Protein AF-A0A7Y4R6X4-F1 (afdb_monomer)

pLDDT: mean 71.08, std 17.32, range [35.81, 97.62]

Structure (mmCIF, N/CA/C/O backbone):
data_AF-A0A7Y4R6X4-F1
#
_entry.id   AF-A0A7Y4R6X4-F1
#
loop_
_atom_site.group_PDB
_atom_site.id
_atom_site.type_symbol
_atom_site.label_atom_id
_atom_site.label_alt_id
_atom_site.label_comp_id
_atom_site.label_asym_id
_atom_site.label_entity_id
_atom_site.label_seq_id
_atom_site.pdbx_PDB_ins_code
_atom_site.Cartn_x
_atom_site.Cartn_y
_atom_site.Cartn_z
_atom_site.occupancy
_atom_site.B_iso_or_equiv
_atom_site.auth_seq_id
_atom_site.auth_comp_id
_atom_site.auth_asym_id
_atom_site.auth_atom_id
_atom_site.pdbx_PDB_model_num
ATOM 1 N N . MET A 1 1 ? -31.003 -60.831 -15.771 1.00 42.28 1 MET A N 1
ATOM 2 C CA . MET A 1 1 ? -29.853 -61.667 -16.179 1.00 42.28 1 MET A CA 1
ATOM 3 C C . MET A 1 1 ? -29.050 -60.859 -17.196 1.00 42.28 1 MET A C 1
ATOM 5 O O . MET A 1 1 ? -29.672 -60.428 -18.153 1.00 42.28 1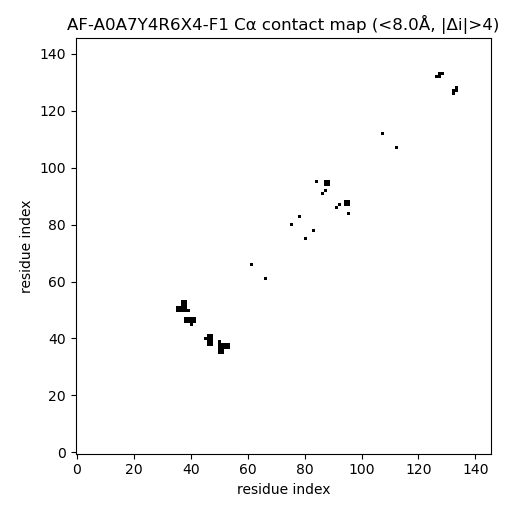 MET A O 1
ATOM 9 N N . GLN A 1 2 ? -27.742 -60.661 -16.948 1.00 46.56 2 GLN A N 1
ATOM 10 C CA . G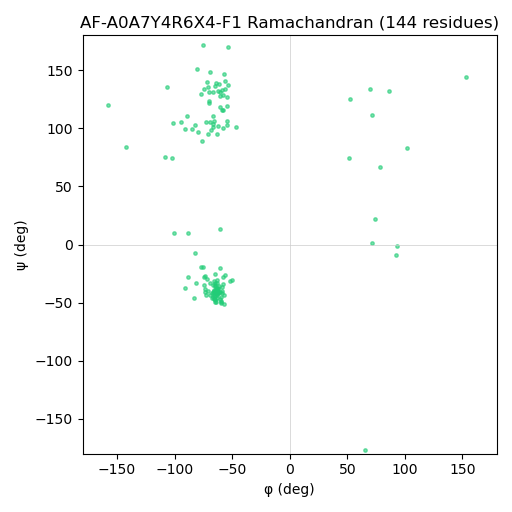LN A 1 2 ? -26.714 -59.976 -17.780 1.00 46.56 2 GLN A CA 1
ATOM 11 C C . GLN A 1 2 ? -26.864 -58.436 -17.853 1.00 46.56 2 GLN A C 1
ATOM 13 O O . GLN A 1 2 ? -27.896 -57.965 -18.304 1.00 46.56 2 GLN A O 1
ATOM 18 N N . THR A 1 3 ? -26.026 -57.527 -17.319 1.00 46.06 3 THR A N 1
ATOM 19 C CA . THR A 1 3 ? -24.570 -57.335 -17.054 1.00 46.06 3 THR A CA 1
ATOM 20 C C . THR A 1 3 ? -23.664 -57.115 -18.267 1.00 46.06 3 THR A C 1
ATOM 22 O O . THR A 1 3 ? -23.659 -57.932 -19.177 1.00 46.06 3 THR A O 1
ATOM 25 N N . ALA A 1 4 ? -22.801 -56.092 -18.116 1.00 45.44 4 ALA A N 1
ATOM 26 C CA . ALA A 1 4 ? -21.674 -55.637 -18.947 1.00 45.44 4 ALA A CA 1
ATOM 27 C C . ALA A 1 4 ? -22.049 -54.676 -20.095 1.00 45.44 4 ALA A C 1
ATOM 29 O O . ALA A 1 4 ? -22.989 -54.918 -20.830 1.00 45.44 4 ALA A O 1
ATOM 30 N N . GLY A 1 5 ? -21.375 -53.547 -20.318 1.00 39.91 5 GLY A N 1
ATOM 31 C CA . GLY A 1 5 ? -20.142 -53.014 -19.743 1.00 39.91 5 GLY A CA 1
ATOM 32 C C . GLY A 1 5 ? -19.477 -52.087 -20.771 1.00 39.91 5 GLY A C 1
ATOM 33 O O . GLY A 1 5 ? -19.518 -52.376 -21.961 1.00 39.91 5 GLY A O 1
ATOM 34 N N . GLY A 1 6 ? -18.853 -50.997 -20.312 1.00 39.06 6 GLY A N 1
ATOM 35 C CA . GLY A 1 6 ? -17.820 -50.282 -21.076 1.00 39.06 6 GLY A CA 1
ATOM 36 C C . GLY A 1 6 ? -18.244 -48.986 -21.773 1.00 39.06 6 GLY A C 1
ATOM 37 O O . GLY A 1 6 ? -18.471 -48.962 -22.977 1.00 39.06 6 GLY A O 1
ATOM 38 N N . LEU A 1 7 ? -18.244 -47.880 -21.023 1.00 53.12 7 LEU A N 1
ATOM 39 C CA . LEU A 1 7 ? -18.111 -46.524 -21.569 1.00 53.12 7 LEU A CA 1
ATOM 40 C C . LEU A 1 7 ? -16.668 -46.332 -22.079 1.00 53.12 7 LEU A C 1
ATOM 42 O O . LEU A 1 7 ? -15.746 -46.446 -21.265 1.00 53.12 7 LEU A O 1
ATOM 46 N N . PRO A 1 8 ? -16.419 -46.014 -23.362 1.00 53.69 8 PRO A N 1
ATOM 47 C CA . PRO A 1 8 ? -15.090 -45.601 -23.786 1.00 53.69 8 PRO A CA 1
ATOM 48 C C . PRO A 1 8 ? -14.770 -44.213 -23.219 1.00 53.69 8 PRO A C 1
ATOM 50 O O . PRO A 1 8 ? -15.511 -43.242 -23.389 1.00 53.69 8 PRO A O 1
ATOM 53 N N . GLY A 1 9 ? -13.661 -44.170 -22.482 1.00 45.94 9 GLY A N 1
ATOM 54 C CA . GLY A 1 9 ? -13.170 -43.027 -21.735 1.00 45.94 9 GLY A CA 1
ATOM 55 C C . GLY A 1 9 ? -12.960 -41.774 -22.579 1.00 45.94 9 GLY A C 1
ATOM 56 O O . GLY A 1 9 ? -12.436 -41.802 -23.691 1.00 45.94 9 GLY A O 1
ATOM 57 N N . ARG A 1 10 ? -13.321 -40.643 -21.971 1.00 46.28 10 ARG A N 1
ATOM 58 C CA . ARG A 1 10 ? -12.893 -39.305 -22.367 1.00 46.28 10 ARG A CA 1
ATOM 59 C C . ARG A 1 10 ? -11.375 -39.214 -22.208 1.00 46.28 10 ARG A C 1
ATOM 61 O O . ARG A 1 10 ? -10.876 -38.951 -21.116 1.00 46.28 10 ARG A O 1
ATOM 68 N N . SER A 1 11 ? -10.641 -39.446 -23.289 1.00 48.00 11 SER A N 1
ATOM 69 C CA . SER A 1 11 ? -9.217 -39.138 -23.353 1.00 48.00 11 SER A CA 1
ATOM 70 C C . SER A 1 11 ? -9.037 -37.621 -23.352 1.00 48.00 11 SER A C 1
ATOM 72 O O . SER A 1 11 ? -9.300 -36.938 -24.341 1.00 48.00 11 SER A O 1
ATOM 74 N N . SER A 1 12 ? -8.594 -37.124 -22.201 1.00 51.28 12 SER A N 1
ATOM 75 C CA . SER A 1 12 ? -7.864 -35.874 -22.023 1.00 51.28 12 SER A CA 1
ATOM 76 C C . SER A 1 12 ? -6.742 -35.780 -23.063 1.00 51.28 12 SER A C 1
ATOM 78 O O . SER A 1 12 ? -5.708 -36.433 -22.944 1.00 51.28 12 SER A O 1
ATOM 80 N N . GLY A 1 13 ? -6.982 -35.007 -24.118 1.00 39.47 13 GLY A N 1
ATOM 81 C CA . GLY A 1 13 ? -5.999 -34.654 -25.133 1.00 39.47 13 GLY A CA 1
ATOM 82 C C . GLY A 1 13 ? -5.616 -33.192 -24.975 1.00 39.47 13 GLY A C 1
ATOM 83 O O . GLY A 1 13 ? -6.074 -32.350 -25.742 1.00 39.47 13 GLY A O 1
ATOM 84 N N . LEU A 1 14 ? -4.804 -32.888 -23.958 1.00 43.12 14 LEU A N 1
ATOM 85 C CA . LEU A 1 14 ? -4.014 -31.659 -23.908 1.00 43.12 14 LEU A CA 1
ATOM 86 C C . LEU A 1 14 ? -3.190 -31.594 -25.199 1.00 43.12 14 LEU A C 1
ATOM 88 O O . LEU A 1 14 ? -2.249 -32.366 -25.385 1.00 43.12 14 LEU A O 1
ATOM 92 N N . GLN A 1 15 ? -3.583 -30.715 -26.119 1.00 50.59 15 GLN A N 1
ATOM 93 C CA . GLN A 1 15 ? -2.802 -30.437 -27.314 1.00 50.59 15 GLN A CA 1
ATOM 94 C C . GLN A 1 15 ? -1.520 -29.723 -26.886 1.00 50.59 15 GLN A C 1
ATOM 96 O O . GLN A 1 15 ? -1.499 -28.523 -26.623 1.00 50.59 15 GLN A O 1
ATOM 101 N N . PHE A 1 16 ? -0.446 -30.502 -26.776 1.00 35.81 16 PHE A N 1
ATOM 102 C CA . PHE A 1 16 ? 0.910 -29.995 -26.676 1.00 35.81 16 PHE A CA 1
ATOM 103 C C . PHE A 1 16 ? 1.205 -29.164 -27.926 1.00 35.81 16 PHE A C 1
ATOM 105 O O . PHE A 1 16 ? 1.235 -29.685 -29.043 1.00 35.81 16 PHE A O 1
ATOM 112 N N . ILE A 1 17 ? 1.425 -27.865 -27.732 1.00 45.34 17 ILE A N 1
ATOM 113 C CA . ILE A 1 17 ? 1.966 -26.974 -28.755 1.00 45.34 17 ILE A CA 1
ATOM 114 C C . ILE A 1 17 ? 3.367 -27.491 -29.099 1.00 45.34 17 ILE A C 1
ATOM 116 O O . ILE A 1 17 ? 4.328 -27.310 -28.353 1.00 45.34 17 ILE A O 1
ATOM 120 N N . ARG A 1 18 ? 3.469 -28.184 -30.233 1.00 40.53 18 ARG A N 1
ATOM 121 C CA . ARG A 1 18 ? 4.726 -28.625 -30.833 1.00 40.53 18 ARG A CA 1
ATOM 122 C C . ARG A 1 18 ? 5.379 -27.412 -31.494 1.00 40.53 18 ARG A C 1
ATOM 124 O O . ARG A 1 18 ? 5.126 -27.132 -32.660 1.00 40.53 18 ARG A O 1
ATOM 131 N N . VAL A 1 19 ? 6.197 -26.677 -30.746 1.00 45.69 19 VAL A N 1
ATOM 132 C CA . VAL A 1 19 ? 7.097 -25.675 -31.330 1.00 45.69 19 VAL A CA 1
ATOM 133 C C . VAL A 1 19 ? 8.220 -26.431 -32.037 1.00 45.69 19 VAL A C 1
ATOM 135 O O . VAL A 1 19 ? 9.083 -27.033 -31.399 1.00 45.69 19 VAL A O 1
ATOM 138 N N . ALA A 1 20 ? 8.163 -26.459 -33.366 1.00 42.09 20 ALA A N 1
ATOM 139 C CA . ALA A 1 20 ? 9.260 -26.916 -34.201 1.00 42.09 20 ALA A CA 1
ATOM 140 C C . ALA A 1 20 ? 10.426 -25.929 -34.052 1.00 42.09 20 ALA A C 1
ATOM 142 O O . ALA A 1 20 ? 10.338 -24.784 -34.484 1.00 42.09 20 ALA A O 1
ATOM 143 N N . HIS A 1 21 ? 11.514 -26.363 -33.418 1.00 41.38 21 HIS A N 1
ATOM 144 C CA . HIS A 1 21 ? 12.791 -25.672 -33.526 1.00 41.38 21 HIS A CA 1
ATOM 145 C C . HIS A 1 21 ? 13.436 -26.089 -34.852 1.00 41.38 21 HIS A C 1
ATOM 147 O O . HIS A 1 21 ? 14.061 -27.148 -34.943 1.00 41.38 21 HIS A O 1
ATOM 153 N N . GLU A 1 22 ? 13.266 -25.264 -35.886 1.00 44.59 22 GLU A N 1
ATOM 154 C CA . GLU A 1 22 ? 14.159 -25.275 -37.043 1.00 44.59 22 GLU A CA 1
ATOM 155 C C . GLU A 1 22 ? 15.587 -25.017 -36.547 1.00 44.59 22 GLU A C 1
ATOM 157 O O . GLU A 1 22 ? 15.898 -23.973 -35.966 1.00 44.59 22 GLU A O 1
ATOM 162 N N . ARG A 1 23 ? 16.456 -26.016 -36.728 1.00 45.72 23 ARG A N 1
ATOM 163 C CA . ARG A 1 23 ? 17.899 -25.886 -36.526 1.00 45.72 23 ARG A CA 1
ATOM 164 C C . ARG A 1 23 ? 18.441 -25.021 -37.654 1.00 45.72 23 ARG A C 1
ATOM 166 O O . ARG A 1 23 ? 18.696 -25.513 -38.748 1.00 45.72 23 ARG A O 1
ATOM 173 N N . ASN A 1 24 ? 18.567 -23.729 -37.380 1.00 51.97 24 ASN A N 1
ATOM 174 C CA . ASN A 1 24 ? 19.226 -22.805 -38.284 1.00 51.97 24 ASN A CA 1
ATOM 175 C C . ASN A 1 24 ? 20.738 -23.082 -38.281 1.00 51.97 24 ASN A C 1
ATOM 177 O O . ASN A 1 24 ? 21.322 -23.343 -37.228 1.00 51.97 24 ASN A O 1
ATOM 181 N N . GLY A 1 25 ? 21.311 -23.092 -39.481 1.00 41.22 25 GLY A N 1
ATOM 182 C CA . GLY A 1 25 ? 22.606 -23.676 -39.803 1.00 41.22 25 GLY A CA 1
ATOM 183 C C . GLY A 1 25 ? 23.792 -23.151 -38.999 1.00 41.22 25 GLY A C 1
ATOM 184 O O . GLY A 1 25 ? 23.890 -21.979 -38.637 1.00 41.22 25 GLY A O 1
ATOM 185 N N . GLU A 1 26 ? 24.713 -24.077 -38.778 1.00 45.38 26 GLU A N 1
ATOM 186 C CA . GLU A 1 26 ? 26.079 -23.881 -38.320 1.00 45.38 26 GLU A CA 1
ATOM 187 C C . GLU A 1 26 ? 26.799 -22.886 -39.246 1.00 45.38 26 GLU A C 1
ATOM 189 O O . GLU A 1 26 ? 27.174 -23.208 -40.370 1.00 45.38 26 GLU A O 1
ATOM 194 N N . LYS A 1 27 ? 26.940 -21.637 -38.789 1.00 50.25 27 LYS A N 1
ATOM 195 C CA . LYS A 1 27 ? 27.909 -20.689 -39.341 1.00 50.25 27 LYS A CA 1
ATOM 196 C C . LYS A 1 27 ? 29.199 -20.843 -38.548 1.00 50.25 27 LYS A C 1
ATOM 198 O O . LYS A 1 27 ? 29.322 -20.284 -37.459 1.00 50.25 27 LYS A O 1
ATOM 203 N N . THR A 1 28 ? 30.151 -21.583 -39.100 1.00 43.28 28 THR A N 1
ATOM 204 C CA . THR A 1 28 ? 31.561 -21.431 -38.742 1.00 43.28 28 THR A CA 1
ATOM 205 C C . THR A 1 28 ? 31.982 -20.039 -39.205 1.00 43.28 28 THR A C 1
ATOM 207 O O . THR A 1 28 ? 32.040 -19.756 -40.399 1.00 43.28 28 THR A O 1
ATOM 210 N N . VAL A 1 29 ? 32.143 -19.122 -38.254 1.00 57.56 29 VAL A N 1
ATOM 211 C CA . VAL A 1 29 ? 32.737 -17.812 -38.522 1.00 57.56 29 VAL A CA 1
ATOM 212 C C . VAL A 1 29 ? 34.240 -18.011 -38.417 1.00 57.56 29 VAL A C 1
ATOM 214 O O . VAL A 1 29 ? 34.777 -18.089 -37.312 1.00 57.56 29 VAL A O 1
ATOM 217 N N . ASP A 1 30 ? 34.889 -18.155 -39.569 1.00 46.97 30 ASP A N 1
ATOM 218 C CA . ASP A 1 30 ? 36.338 -18.051 -39.685 1.00 46.97 30 ASP A CA 1
ATOM 219 C C . ASP A 1 30 ? 36.738 -16.639 -39.241 1.00 46.97 30 ASP A C 1
ATOM 221 O O . ASP A 1 30 ? 36.240 -15.631 -39.748 1.00 46.97 30 ASP A O 1
ATOM 225 N N . ASN A 1 31 ? 37.531 -16.589 -38.176 1.00 51.94 31 ASN A N 1
ATOM 226 C CA . ASN A 1 31 ? 37.787 -15.393 -37.387 1.00 51.94 31 ASN A CA 1
ATOM 227 C C . ASN A 1 31 ? 39.160 -14.834 -37.775 1.00 51.94 31 ASN A C 1
ATOM 229 O O . ASN A 1 31 ? 40.136 -14.987 -37.040 1.00 51.94 31 ASN A O 1
ATOM 233 N N . ASP A 1 32 ? 39.228 -14.222 -38.955 1.00 45.06 32 ASP A N 1
ATOM 234 C CA . ASP A 1 32 ? 40.388 -13.452 -39.391 1.00 45.06 32 ASP A CA 1
ATOM 235 C C . ASP A 1 32 ? 40.231 -11.994 -38.939 1.00 45.06 32 ASP A C 1
ATOM 237 O O . ASP A 1 32 ? 39.367 -11.278 -39.435 1.00 45.06 32 ASP A O 1
ATOM 241 N N . GLY A 1 33 ? 41.070 -11.599 -37.976 1.00 49.38 33 GLY A N 1
ATOM 242 C CA . GLY A 1 33 ? 41.683 -10.270 -37.835 1.00 49.38 33 GLY A CA 1
ATOM 243 C C . GLY A 1 33 ? 40.802 -9.011 -37.845 1.00 49.38 33 GLY A C 1
ATOM 244 O O . GLY A 1 33 ? 40.165 -8.666 -38.830 1.00 49.3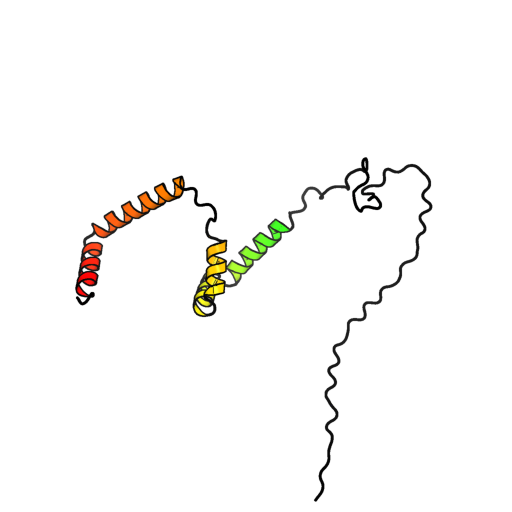8 33 GLY A O 1
ATOM 245 N N . ASP A 1 34 ? 40.950 -8.218 -36.782 1.00 46.41 34 ASP A N 1
ATOM 246 C CA . ASP A 1 34 ? 40.689 -6.770 -36.750 1.00 46.41 34 ASP A CA 1
ATOM 247 C C . ASP A 1 34 ? 39.223 -6.317 -36.639 1.00 46.41 34 ASP A C 1
ATOM 249 O O . ASP A 1 34 ? 38.666 -5.612 -37.478 1.00 46.41 34 ASP A O 1
ATOM 253 N N . GLY A 1 35 ? 38.609 -6.610 -35.492 1.00 44.00 35 GLY A N 1
ATOM 254 C CA . GLY A 1 35 ? 37.388 -5.935 -35.063 1.00 44.00 35 GLY A CA 1
ATOM 255 C C . GLY A 1 35 ? 37.209 -6.044 -33.557 1.00 44.00 35 GLY A C 1
ATOM 256 O O . GLY A 1 35 ? 37.119 -7.144 -33.024 1.00 44.00 35 GLY A O 1
ATOM 257 N N . ALA A 1 36 ? 37.156 -4.914 -32.848 1.00 46.25 36 ALA A N 1
ATOM 258 C CA . ALA A 1 36 ? 36.824 -4.893 -31.427 1.00 46.25 36 ALA A CA 1
ATOM 259 C C . ALA A 1 36 ? 35.441 -5.539 -31.212 1.00 46.25 36 ALA A C 1
ATOM 261 O O . ALA A 1 36 ? 34.403 -4.926 -31.460 1.00 46.25 36 ALA A O 1
ATOM 262 N N . THR A 1 37 ? 35.422 -6.799 -30.780 1.00 55.38 37 THR A N 1
ATOM 263 C CA . THR A 1 37 ? 34.205 -7.583 -30.563 1.00 55.38 37 THR A CA 1
ATOM 264 C C . THR A 1 37 ? 33.410 -6.995 -29.399 1.00 55.38 37 THR A C 1
ATOM 266 O O . THR A 1 37 ? 33.740 -7.204 -28.228 1.00 55.38 37 THR A O 1
ATOM 269 N N . LEU A 1 38 ? 32.360 -6.236 -29.717 1.00 55.62 38 LEU A N 1
ATOM 270 C CA . LEU A 1 38 ? 31.407 -5.699 -28.746 1.00 55.62 38 LEU A CA 1
ATOM 271 C C . LEU A 1 38 ? 30.836 -6.841 -27.893 1.00 55.62 38 LEU A C 1
ATOM 273 O O . LEU A 1 38 ? 30.194 -7.754 -28.406 1.00 55.62 38 LEU A O 1
ATOM 277 N N . GLY A 1 39 ? 31.057 -6.778 -26.579 1.00 58.19 39 GLY A N 1
ATOM 278 C CA . GLY A 1 39 ? 30.466 -7.722 -25.628 1.00 58.19 39 GLY A CA 1
ATOM 279 C C . GLY A 1 39 ? 31.059 -9.136 -25.604 1.00 58.19 39 GLY A C 1
ATOM 280 O O . GLY A 1 39 ? 30.374 -10.040 -25.118 1.00 58.19 39 GLY A O 1
ATOM 281 N N . ALA A 1 40 ? 32.296 -9.350 -26.069 1.00 68.12 40 ALA A N 1
ATOM 282 C CA . ALA A 1 40 ? 32.934 -10.660 -25.936 1.00 68.12 40 ALA A CA 1
ATOM 283 C C . ALA A 1 40 ? 33.034 -11.088 -24.459 1.00 68.12 40 ALA A C 1
ATOM 285 O O . ALA A 1 40 ? 33.430 -10.320 -23.572 1.00 68.12 40 ALA A O 1
ATOM 286 N N . ARG A 1 41 ? 32.639 -12.336 -24.199 1.00 74.00 41 ARG A N 1
ATOM 287 C CA . ARG A 1 41 ? 32.748 -12.994 -22.895 1.00 74.00 41 ARG A CA 1
ATOM 288 C C . ARG A 1 41 ? 33.871 -14.019 -22.968 1.00 74.00 41 ARG A C 1
ATOM 290 O O . ARG A 1 41 ? 33.957 -14.744 -23.950 1.00 74.00 41 ARG A O 1
ATOM 297 N N . GLY A 1 42 ? 34.714 -14.060 -21.944 1.00 75.75 42 GLY A N 1
ATOM 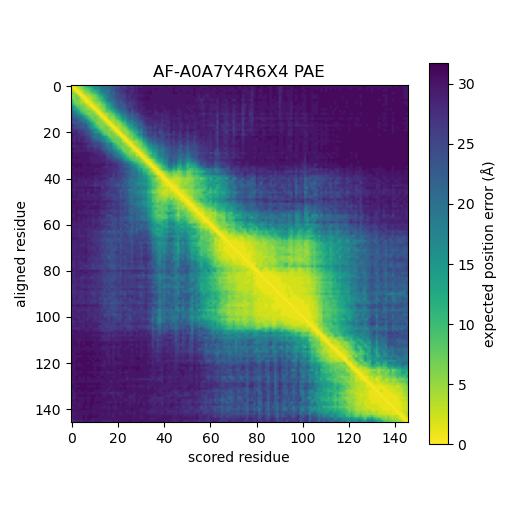298 C CA . GLY A 1 42 ? 35.707 -15.114 -21.778 1.00 75.75 42 GLY A CA 1
ATOM 299 C C . GLY A 1 42 ? 35.070 -16.420 -21.305 1.00 75.75 42 GLY A C 1
ATOM 300 O O . GLY A 1 42 ? 33.905 -16.451 -20.901 1.00 75.75 42 GLY A O 1
ATOM 301 N N . ASP A 1 43 ? 35.866 -17.485 -21.285 1.00 79.56 43 ASP A N 1
ATOM 302 C CA . ASP A 1 43 ? 35.426 -18.853 -20.957 1.00 79.56 43 ASP A CA 1
ATOM 303 C C . ASP A 1 43 ? 34.845 -18.999 -19.541 1.00 79.56 43 ASP A C 1
ATOM 305 O O . ASP A 1 43 ? 34.074 -19.907 -19.249 1.00 79.56 43 ASP A O 1
ATOM 309 N N . ASN A 1 44 ? 35.166 -18.062 -18.648 1.00 77.75 44 ASN A N 1
ATOM 310 C CA . ASN A 1 44 ? 34.619 -17.977 -17.294 1.00 77.75 44 ASN A CA 1
ATOM 311 C C . ASN A 1 44 ? 33.310 -17.163 -17.206 1.00 77.75 44 ASN A C 1
ATOM 313 O O . ASN A 1 44 ? 32.876 -16.807 -16.108 1.00 77.75 44 ASN A O 1
ATOM 317 N N . GLY A 1 45 ? 32.712 -16.800 -18.343 1.00 77.06 45 GLY A N 1
ATOM 318 C CA . GLY A 1 45 ? 31.493 -15.995 -18.425 1.00 77.06 45 GLY A CA 1
ATOM 319 C C . GLY A 1 45 ? 31.673 -14.520 -18.051 1.00 77.06 45 GLY A C 1
ATOM 320 O O . GLY A 1 45 ? 30.693 -13.770 -18.073 1.00 77.06 45 GLY A O 1
ATOM 321 N N . ARG A 1 46 ? 32.893 -14.074 -17.719 1.00 77.75 46 ARG A N 1
ATOM 322 C CA . ARG A 1 46 ? 33.195 -12.654 -17.485 1.00 77.75 46 ARG A CA 1
ATOM 323 C C . ARG A 1 46 ? 33.398 -11.937 -18.814 1.00 77.75 46 ARG A C 1
ATOM 325 O O . ARG A 1 46 ? 33.835 -12.539 -19.788 1.00 77.75 46 ARG A O 1
ATOM 332 N N . PHE A 1 47 ? 33.103 -10.642 -18.857 1.00 79.06 47 PHE A N 1
ATOM 333 C CA . PHE A 1 47 ? 33.461 -9.821 -20.013 1.00 79.06 47 PHE A CA 1
ATOM 334 C C . PHE A 1 47 ? 34.981 -9.758 -20.159 1.00 79.06 47 PHE A C 1
ATOM 336 O O . PHE A 1 47 ? 35.697 -9.647 -19.161 1.00 79.06 47 PHE A O 1
ATOM 343 N N . VAL A 1 48 ? 35.468 -9.850 -21.395 1.00 81.62 48 VAL A N 1
ATOM 344 C CA . VAL A 1 48 ? 36.900 -9.730 -21.677 1.00 81.62 48 VAL A CA 1
ATOM 345 C C . VAL A 1 48 ? 37.339 -8.295 -21.375 1.00 81.62 48 VAL A C 1
ATOM 347 O O . VAL A 1 48 ? 36.700 -7.328 -21.800 1.00 81.62 48 VAL A O 1
ATOM 350 N N . ASN A 1 49 ? 38.429 -8.147 -20.618 1.00 70.12 49 ASN A N 1
ATOM 351 C CA . ASN A 1 49 ? 39.000 -6.837 -20.316 1.00 70.12 49 ASN A CA 1
ATOM 352 C C . ASN A 1 49 ? 39.406 -6.138 -21.622 1.00 70.12 49 ASN A C 1
ATOM 354 O O . ASN A 1 49 ? 40.118 -6.717 -22.436 1.00 70.12 49 ASN A O 1
ATOM 358 N N . GLY A 1 50 ? 38.950 -4.899 -21.820 1.00 72.75 50 GLY A N 1
ATOM 359 C CA . GLY A 1 50 ? 39.202 -4.127 -23.043 1.00 72.75 50 GLY A CA 1
ATOM 360 C C . GLY A 1 50 ? 38.119 -4.248 -24.121 1.00 72.75 50 GLY A C 1
ATOM 361 O O . GLY A 1 50 ? 38.212 -3.573 -25.142 1.00 72.75 50 GLY A O 1
ATOM 362 N N . CYS A 1 51 ? 37.064 -5.040 -23.905 1.00 68.19 51 CYS A N 1
ATOM 363 C CA . CYS A 1 51 ? 35.905 -5.024 -24.796 1.00 68.19 51 CYS A CA 1
ATOM 364 C C . CYS A 1 51 ? 35.060 -3.770 -24.582 1.00 68.19 51 CYS A C 1
ATOM 366 O O . CYS A 1 51 ? 34.726 -3.408 -23.452 1.00 68.19 51 CYS A O 1
ATOM 368 N N . ALA A 1 52 ? 34.679 -3.129 -25.687 1.00 70.06 52 ALA A N 1
ATOM 369 C CA . ALA A 1 52 ? 33.728 -2.034 -25.658 1.00 70.06 52 ALA A CA 1
ATOM 370 C C . ALA A 1 52 ? 32.414 -2.527 -25.034 1.00 70.06 52 ALA A C 1
ATOM 372 O O . ALA A 1 52 ? 31.865 -3.566 -25.428 1.00 70.06 52 ALA A O 1
ATOM 373 N N . ALA A 1 53 ? 31.926 -1.783 -24.036 1.00 70.50 53 ALA A N 1
ATOM 374 C CA . AL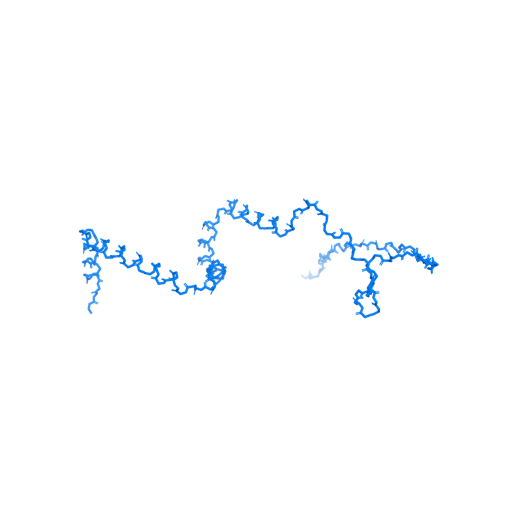A A 1 53 ? 30.584 -1.982 -23.519 1.00 70.50 53 ALA A CA 1
ATOM 375 C C . ALA A 1 53 ? 29.611 -1.903 -24.704 1.00 70.50 53 ALA A C 1
ATOM 377 O O . ALA A 1 53 ? 29.772 -1.058 -25.586 1.00 70.50 53 ALA A O 1
ATOM 378 N N . GLY A 1 54 ? 28.625 -2.804 -24.742 1.00 75.00 54 GLY A N 1
ATOM 379 C CA . GLY A 1 54 ? 27.576 -2.749 -25.760 1.00 75.00 54 GLY A CA 1
ATOM 380 C C . GLY A 1 54 ? 26.895 -1.371 -25.781 1.00 75.00 54 GLY A C 1
ATOM 381 O O . GLY A 1 54 ? 27.098 -0.589 -24.852 1.00 75.00 54 GLY A O 1
ATOM 382 N N . PRO A 1 55 ? 26.055 -1.078 -26.790 1.00 75.38 55 PRO A N 1
ATOM 383 C CA . PRO A 1 55 ? 25.516 0.259 -27.105 1.00 75.38 55 PRO A CA 1
ATOM 384 C C . PRO A 1 55 ? 24.659 0.936 -26.012 1.00 75.38 55 PRO A C 1
ATOM 386 O O . PRO A 1 55 ? 23.985 1.930 -26.266 1.00 75.38 55 PRO A O 1
ATOM 389 N N . GLY A 1 56 ? 24.682 0.427 -24.782 1.00 75.38 56 GLY A N 1
ATOM 390 C CA . GLY A 1 56 ? 23.926 0.934 -23.664 1.00 75.38 56 GLY A CA 1
ATOM 391 C C . GLY A 1 56 ? 22.437 0.754 -23.896 1.00 75.38 56 GLY A C 1
ATOM 392 O O . GLY A 1 56 ? 21.963 0.163 -24.867 1.00 75.38 56 GLY A O 1
ATOM 393 N N . ARG A 1 57 ? 21.667 1.262 -22.948 1.00 74.12 57 ARG A N 1
ATOM 394 C CA . ARG A 1 57 ? 20.230 1.384 -23.121 1.00 74.12 57 ARG A CA 1
ATOM 395 C C . ARG A 1 57 ? 19.966 2.590 -24.029 1.00 74.12 57 ARG A C 1
ATOM 397 O O . ARG A 1 57 ? 20.484 3.659 -23.708 1.00 74.12 57 ARG A O 1
ATOM 404 N N . PRO A 1 58 ? 19.161 2.465 -25.100 1.00 78.44 58 PRO A N 1
ATOM 405 C CA . PRO A 1 58 ? 18.882 3.591 -25.980 1.00 78.44 58 PRO A CA 1
ATOM 406 C C . PRO A 1 58 ? 18.295 4.761 -25.183 1.00 78.44 58 PRO A C 1
ATOM 408 O O . PRO A 1 58 ? 17.405 4.577 -24.341 1.00 78.44 58 PRO A O 1
ATOM 411 N N . MET A 1 59 ? 18.819 5.959 -25.435 1.00 68.44 59 MET A N 1
ATOM 412 C CA . MET A 1 59 ? 18.366 7.188 -24.792 1.00 68.44 59 MET A CA 1
ATOM 413 C C . MET A 1 59 ? 16.899 7.448 -25.163 1.00 68.44 59 MET A C 1
ATOM 415 O O . MET A 1 59 ? 16.515 7.320 -26.320 1.00 68.44 59 MET A O 1
ATOM 419 N N . GLY A 1 60 ? 16.062 7.757 -24.170 1.00 73.19 60 GLY A N 1
ATOM 420 C CA . GLY A 1 60 ? 14.635 8.036 -24.375 1.00 73.19 60 GLY A CA 1
ATOM 421 C C . GLY A 1 60 ? 13.690 6.839 -24.231 1.00 73.19 60 GLY A C 1
ATOM 422 O O . GLY A 1 60 ? 12.483 7.040 -24.141 1.00 73.19 60 GLY A O 1
ATOM 423 N N . VAL A 1 61 ? 14.188 5.601 -24.113 1.00 71.56 61 VAL A N 1
ATOM 424 C CA . VAL A 1 61 ? 13.307 4.478 -23.751 1.00 71.56 61 VAL A CA 1
ATOM 425 C C . VAL A 1 61 ? 12.891 4.657 -22.280 1.00 71.56 61 VAL A C 1
ATOM 427 O O . VAL A 1 61 ? 13.764 4.872 -21.430 1.00 71.56 61 VAL A O 1
ATOM 430 N N . PRO A 1 62 ? 11.603 4.560 -21.912 1.00 67.75 62 PRO A N 1
ATOM 431 C CA . PRO A 1 62 ? 11.159 4.599 -20.516 1.00 67.75 62 PRO A CA 1
ATOM 432 C C . PRO A 1 62 ? 11.542 3.310 -19.783 1.00 67.75 62 PRO A C 1
ATOM 434 O O . PRO A 1 62 ? 11.550 2.220 -20.364 1.00 67.75 62 PRO A O 1
ATOM 437 N N . ASN A 1 63 ? 11.989 3.427 -18.527 1.00 76.88 63 ASN A N 1
ATOM 438 C CA . ASN A 1 63 ? 12.408 2.264 -17.739 1.00 76.88 63 ASN A CA 1
ATOM 439 C C . ASN A 1 63 ? 11.213 1.308 -17.600 1.00 76.88 63 ASN A C 1
ATOM 441 O O . ASN A 1 63 ? 10.133 1.750 -17.220 1.00 76.88 63 ASN A O 1
ATOM 445 N N . LYS A 1 64 ? 11.403 0.008 -17.869 1.00 73.00 64 LYS A N 1
ATOM 446 C CA . LYS A 1 64 ? 10.349 -1.010 -17.699 1.00 73.00 64 LYS A CA 1
ATOM 447 C C . LYS A 1 64 ? 9.717 -0.945 -16.302 1.00 73.00 64 LYS A C 1
ATOM 449 O O . LYS A 1 64 ? 8.528 -1.189 -16.162 1.00 73.00 64 LYS A O 1
ATOM 454 N N . ALA A 1 65 ? 10.495 -0.557 -15.290 1.00 74.19 65 ALA A N 1
ATOM 455 C CA . ALA A 1 65 ? 10.011 -0.383 -13.924 1.00 74.19 65 ALA A CA 1
ATOM 456 C C . ALA A 1 65 ? 8.982 0.754 -13.764 1.00 74.19 65 ALA A C 1
ATOM 458 O O . ALA A 1 65 ? 8.054 0.613 -12.974 1.00 74.19 65 ALA A O 1
ATOM 459 N N . ALA A 1 66 ? 9.118 1.853 -14.516 1.00 74.81 66 ALA A N 1
ATOM 460 C CA . ALA A 1 66 ? 8.170 2.968 -14.457 1.00 74.81 66 ALA A CA 1
ATOM 461 C C . ALA A 1 66 ? 6.797 2.543 -14.998 1.00 74.81 66 ALA A C 1
ATOM 463 O O . ALA A 1 66 ? 5.791 2.719 -14.325 1.00 74.81 66 ALA A O 1
ATOM 464 N N . PHE A 1 67 ? 6.785 1.847 -16.139 1.00 79.94 67 PHE A N 1
ATOM 465 C CA . PHE A 1 67 ? 5.559 1.317 -16.738 1.00 79.94 67 PHE A CA 1
ATOM 466 C C . PHE A 1 67 ? 4.804 0.355 -15.806 1.00 79.94 67 PHE A C 1
ATOM 468 O O . PHE A 1 67 ? 3.583 0.397 -15.716 1.00 79.94 67 PHE A O 1
ATOM 475 N N . ILE A 1 68 ? 5.532 -0.501 -15.081 1.00 80.50 68 ILE A N 1
ATOM 476 C CA . ILE A 1 68 ? 4.926 -1.443 -14.129 1.00 80.50 68 ILE A CA 1
ATOM 477 C C . ILE A 1 68 ? 4.276 -0.699 -12.960 1.00 80.50 68 ILE A C 1
ATOM 479 O O . ILE A 1 68 ? 3.183 -1.068 -12.539 1.00 80.50 68 ILE A O 1
ATOM 483 N N . ARG A 1 69 ? 4.929 0.346 -12.435 1.00 81.81 69 ARG A N 1
ATOM 484 C CA . ARG A 1 69 ? 4.368 1.165 -11.355 1.00 81.81 69 ARG A CA 1
ATOM 485 C C . ARG A 1 69 ? 3.046 1.796 -11.782 1.00 81.81 69 ARG A C 1
ATOM 487 O O . ARG A 1 69 ? 2.072 1.688 -11.043 1.00 81.81 69 ARG A O 1
ATOM 494 N N . ASP A 1 70 ? 3.028 2.419 -12.953 1.00 83.62 70 ASP A N 1
ATOM 495 C CA . ASP A 1 70 ? 1.852 3.133 -13.451 1.00 83.62 70 ASP A CA 1
ATOM 496 C C . ASP A 1 70 ? 0.697 2.155 -13.709 1.00 83.62 70 ASP A C 1
ATOM 498 O O . ASP A 1 70 ? -0.401 2.356 -13.202 1.00 83.62 70 ASP A O 1
ATOM 502 N N . ALA A 1 71 ? 0.972 1.007 -14.337 1.00 82.00 71 ALA A N 1
ATOM 503 C CA . ALA A 1 71 ? -0.023 -0.048 -14.536 1.00 82.00 71 ALA A CA 1
ATOM 504 C C . ALA A 1 71 ? -0.614 -0.587 -13.218 1.00 82.00 71 ALA A C 1
ATOM 506 O O . ALA A 1 71 ? -1.805 -0.899 -13.150 1.00 82.00 71 ALA A O 1
ATOM 507 N N . ILE A 1 72 ? 0.194 -0.693 -12.155 1.00 83.38 72 ILE A N 1
ATOM 508 C CA . ILE A 1 72 ? -0.304 -1.073 -10.827 1.00 83.38 72 ILE A CA 1
ATOM 509 C C . ILE A 1 72 ? -1.253 0.009 -10.303 1.00 83.38 72 ILE A C 1
ATOM 511 O O . ILE A 1 72 ? -2.364 -0.321 -9.893 1.00 83.38 72 ILE A O 1
ATOM 515 N N . LEU A 1 73 ? -0.864 1.284 -10.334 1.00 85.62 73 LEU A N 1
ATOM 516 C CA . LEU A 1 73 ? -1.704 2.385 -9.842 1.00 85.62 73 LEU A CA 1
ATOM 517 C C . LEU A 1 73 ? -3.029 2.498 -10.610 1.00 85.62 73 LEU A C 1
ATOM 519 O O . LEU A 1 73 ? -4.090 2.658 -9.998 1.00 85.62 73 LEU A O 1
ATOM 523 N N . ASP A 1 74 ? -2.980 2.323 -11.927 1.00 88.25 74 ASP A N 1
ATOM 524 C CA . ASP A 1 74 ? -4.168 2.308 -12.778 1.00 88.25 74 ASP A CA 1
ATOM 525 C C . ASP A 1 74 ? -5.089 1.141 -12.413 1.00 88.25 74 ASP A C 1
ATOM 527 O O . ASP A 1 74 ? -6.299 1.323 -12.273 1.00 88.25 74 ASP A O 1
ATOM 531 N N . SER A 1 75 ? -4.526 -0.047 -12.162 1.00 84.38 75 SER A N 1
ATOM 532 C CA . SER A 1 75 ? -5.315 -1.209 -11.741 1.00 84.38 75 SER A CA 1
ATOM 533 C C . SER A 1 75 ? -6.021 -0.988 -10.401 1.00 84.38 75 SER A C 1
ATOM 535 O O . SER A 1 75 ? -7.181 -1.367 -10.265 1.00 84.38 75 SER A O 1
ATOM 537 N N . TRP A 1 76 ? -5.370 -0.316 -9.443 1.00 85.69 76 TRP A N 1
ATOM 538 C CA . TRP A 1 76 ? -5.952 0.028 -8.139 1.00 85.69 76 TRP A CA 1
ATOM 539 C C . TRP A 1 76 ? -7.120 1.008 -8.262 1.00 85.69 76 TRP A C 1
ATOM 541 O O . TRP A 1 76 ? -8.101 0.898 -7.524 1.00 85.69 76 TRP A O 1
ATOM 551 N N . THR A 1 77 ? -7.030 1.941 -9.206 1.00 86.38 77 THR A N 1
ATOM 552 C CA . THR A 1 77 ? -8.099 2.907 -9.481 1.00 86.38 77 THR A CA 1
ATOM 553 C C . THR A 1 77 ? -9.270 2.240 -10.202 1.00 86.38 77 THR A C 1
ATOM 555 O O . THR A 1 77 ? -10.425 2.475 -9.856 1.00 86.38 77 THR A O 1
ATOM 558 N N . ALA A 1 78 ? -8.988 1.357 -11.163 1.00 87.62 78 ALA A N 1
ATOM 559 C CA . ALA A 1 78 ? -10.006 0.684 -11.965 1.00 87.62 78 ALA A CA 1
ATOM 560 C C . ALA A 1 78 ? -10.898 -0.281 -11.162 1.00 87.62 78 ALA A C 1
ATOM 562 O O . ALA A 1 78 ? -12.063 -0.463 -11.509 1.00 87.62 78 ALA A O 1
ATOM 563 N N . VAL A 1 79 ? -10.369 -0.909 -10.107 1.00 87.00 79 VAL A N 1
ATOM 564 C CA . VAL A 1 79 ? -11.072 -1.952 -9.329 1.00 87.00 79 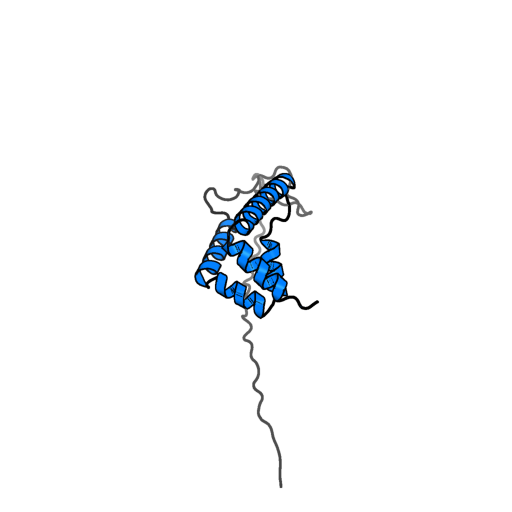VAL A CA 1
ATOM 565 C C . VAL A 1 79 ? -11.678 -1.464 -8.013 1.00 87.00 79 VAL A C 1
ATOM 567 O O . VAL A 1 79 ? -12.103 -2.291 -7.210 1.00 87.00 79 VAL A O 1
ATOM 570 N N . ASP A 1 80 ? -11.713 -0.149 -7.783 1.00 88.06 80 ASP A N 1
ATOM 571 C CA . ASP A 1 80 ? -12.067 0.448 -6.490 1.00 88.06 80 ASP A CA 1
ATOM 572 C C . ASP A 1 80 ? -11.240 -0.160 -5.341 1.00 88.06 80 ASP A C 1
ATOM 574 O O . ASP A 1 80 ? -11.685 -0.986 -4.535 1.00 88.06 80 ASP A O 1
ATOM 578 N N . GLY A 1 81 ? -9.974 0.252 -5.286 1.00 87.50 81 GLY A N 1
ATOM 579 C CA . GLY A 1 81 ? -9.001 -0.223 -4.310 1.00 87.50 81 GLY A CA 1
ATOM 580 C C . GLY A 1 81 ? -9.459 -0.179 -2.849 1.00 87.50 81 GLY A C 1
ATOM 581 O O . GLY A 1 81 ? -9.061 -1.033 -2.054 1.00 87.50 81 GLY A O 1
ATOM 582 N N . ALA A 1 82 ? -10.321 0.774 -2.484 1.00 88.50 82 ALA A N 1
ATOM 583 C CA . ALA A 1 82 ? -10.854 0.869 -1.129 1.00 88.50 82 ALA A CA 1
ATOM 584 C C . ALA A 1 82 ? -11.781 -0.314 -0.810 1.00 88.50 82 ALA A C 1
ATOM 586 O O . ALA A 1 82 ? -11.630 -0.959 0.233 1.00 88.50 82 ALA A O 1
ATOM 587 N N . ALA A 1 83 ? -12.690 -0.650 -1.727 1.00 91.19 83 ALA A N 1
ATOM 588 C CA . ALA A 1 83 ? -13.565 -1.809 -1.588 1.00 91.19 83 ALA A CA 1
ATOM 589 C C . ALA A 1 83 ? -12.771 -3.124 -1.571 1.00 91.19 83 ALA A C 1
ATOM 591 O O . ALA A 1 83 ? -13.091 -4.034 -0.799 1.00 91.19 83 ALA A O 1
ATOM 592 N N . LEU A 1 84 ? -11.701 -3.219 -2.368 1.00 90.81 84 LEU A N 1
ATOM 593 C CA . LEU A 1 84 ? -10.805 -4.377 -2.363 1.00 90.81 84 LEU A CA 1
ATOM 594 C C . LEU A 1 84 ? -10.149 -4.581 -0.992 1.00 90.81 84 LEU A C 1
ATOM 596 O O . LEU A 1 84 ? -10.169 -5.695 -0.474 1.00 90.81 84 LEU A O 1
ATOM 600 N N . LEU A 1 85 ? -9.610 -3.524 -0.378 1.00 90.81 85 LEU A N 1
ATOM 601 C CA . LEU A 1 85 ? -8.982 -3.609 0.946 1.00 90.81 85 LEU A CA 1
ATOM 602 C C . LEU A 1 85 ? -9.975 -4.013 2.037 1.00 90.81 85 LEU A C 1
ATOM 604 O O . LEU A 1 85 ? -9.626 -4.806 2.908 1.00 90.81 85 LEU A O 1
ATOM 608 N N . GLN A 1 86 ? -11.215 -3.522 1.973 1.00 93.19 86 GLN A N 1
ATOM 609 C CA . GLN A 1 86 ? -12.267 -3.921 2.914 1.00 93.19 86 GLN A CA 1
ATOM 610 C C . GLN A 1 86 ? -12.618 -5.407 2.791 1.00 93.19 86 GLN A C 1
ATOM 612 O O . GLN A 1 86 ? -12.791 -6.083 3.806 1.00 93.19 86 GLN A O 1
ATOM 617 N N . ARG A 1 87 ? -12.697 -5.929 1.561 1.00 93.94 87 ARG A N 1
ATOM 618 C CA . ARG A 1 87 ? -12.897 -7.365 1.315 1.00 93.94 87 ARG A CA 1
ATOM 619 C C . ARG A 1 87 ? -11.712 -8.175 1.815 1.00 93.94 87 ARG A C 1
ATOM 621 O O . ARG A 1 87 ? -11.902 -9.125 2.560 1.00 93.94 87 ARG A O 1
ATOM 628 N N . LEU A 1 88 ? -10.492 -7.743 1.499 1.00 94.12 88 LEU A N 1
ATOM 629 C CA . LEU A 1 88 ? -9.269 -8.410 1.936 1.00 94.12 88 LEU A CA 1
ATOM 630 C C . LEU A 1 88 ? -9.183 -8.476 3.467 1.00 94.12 88 LEU A C 1
ATOM 632 O O . LEU A 1 88 ? -8.861 -9.521 4.014 1.00 94.12 88 LEU A O 1
ATOM 636 N N . ALA A 1 89 ? -9.542 -7.398 4.169 1.00 94.50 89 ALA A N 1
ATOM 637 C CA . ALA A 1 89 ? -9.565 -7.369 5.630 1.00 94.50 89 ALA A CA 1
ATOM 638 C C . ALA A 1 89 ? -10.573 -8.359 6.243 1.00 94.50 89 ALA A C 1
ATOM 640 O O . ALA A 1 89 ? -10.339 -8.853 7.345 1.00 94.50 89 ALA A O 1
ATOM 641 N N . ARG A 1 90 ? -11.681 -8.647 5.548 1.00 95.88 90 ARG A N 1
ATOM 642 C CA . ARG A 1 90 ? -12.706 -9.602 5.989 1.00 95.88 90 ARG A CA 1
ATOM 643 C C . ARG A 1 90 ? -12.343 -11.045 5.636 1.00 95.88 90 ARG A C 1
ATOM 645 O O . ARG A 1 90 ? -12.477 -11.920 6.486 1.00 95.88 90 ARG A O 1
ATOM 652 N N . ASP A 1 91 ? -11.906 -11.272 4.402 1.00 97.62 91 ASP A N 1
ATOM 653 C CA . ASP A 1 91 ? -11.776 -12.606 3.812 1.00 97.62 91 ASP A CA 1
ATOM 654 C C . ASP A 1 91 ? -10.380 -13.212 4.049 1.00 97.62 91 ASP A C 1
ATOM 656 O O . ASP A 1 91 ? -10.263 -14.408 4.314 1.00 97.62 91 ASP A O 1
ATOM 660 N N . ASP A 1 92 ? -9.318 -12.395 4.008 1.00 96.44 92 ASP A N 1
ATOM 661 C CA . ASP A 1 92 ? -7.939 -12.803 4.319 1.00 96.44 92 ASP A CA 1
ATOM 662 C C . ASP A 1 92 ? -7.168 -11.702 5.082 1.00 96.44 92 ASP A C 1
ATOM 664 O O . ASP A 1 92 ? -6.370 -10.940 4.510 1.00 96.44 92 ASP A O 1
ATOM 668 N N . PRO A 1 93 ? -7.332 -11.647 6.416 1.00 94.69 93 PRO A N 1
ATOM 669 C CA . PRO A 1 93 ? -6.649 -10.670 7.259 1.00 94.69 93 PRO A CA 1
ATOM 670 C C . PRO A 1 93 ? -5.118 -10.719 7.156 1.00 94.69 93 PRO A C 1
ATOM 672 O O . PRO A 1 93 ? -4.446 -9.706 7.364 1.00 94.69 93 PRO A O 1
ATOM 675 N N . ARG A 1 94 ? -4.527 -11.881 6.833 1.00 96.06 94 ARG A N 1
ATOM 676 C CA . ARG A 1 94 ? -3.066 -12.016 6.715 1.00 96.06 94 ARG A CA 1
ATOM 677 C C . ARG A 1 94 ? -2.558 -11.327 5.458 1.00 96.06 94 ARG A C 1
ATOM 679 O O . ARG A 1 94 ? -1.542 -10.632 5.524 1.00 96.06 94 ARG A O 1
ATOM 686 N N . ALA A 1 95 ? -3.242 -11.505 4.329 1.00 91.94 95 ALA A N 1
ATOM 687 C CA . ALA A 1 95 ? -2.917 -10.788 3.099 1.00 91.94 95 ALA A CA 1
ATOM 688 C C . ALA A 1 95 ? -3.082 -9.275 3.283 1.00 91.94 95 ALA A C 1
ATOM 690 O O . ALA A 1 95 ? -2.193 -8.516 2.895 1.00 91.94 95 ALA A O 1
ATOM 691 N N . TYR A 1 96 ? -4.148 -8.845 3.960 1.00 93.44 96 TYR A N 1
ATOM 692 C CA . TYR A 1 96 ? -4.356 -7.438 4.298 1.00 93.44 96 TYR A CA 1
ATOM 693 C C . TYR A 1 96 ? -3.194 -6.847 5.105 1.00 93.44 96 TYR A C 1
ATOM 695 O O . TYR A 1 96 ? -2.608 -5.843 4.699 1.00 93.44 96 TYR A O 1
ATOM 703 N N . LEU A 1 97 ? -2.782 -7.504 6.192 1.00 93.50 97 LEU A N 1
ATOM 704 C CA . LEU A 1 97 ? -1.658 -7.033 7.007 1.00 93.50 97 LEU A CA 1
ATOM 705 C C . LEU A 1 97 ? -0.341 -6.979 6.224 1.00 93.50 97 LEU A C 1
ATOM 707 O O . LEU A 1 97 ? 0.446 -6.057 6.428 1.00 93.50 97 LEU A O 1
ATOM 711 N N . ARG A 1 98 ? -0.093 -7.909 5.295 1.00 93.69 98 ARG A N 1
ATOM 712 C CA . ARG A 1 98 ? 1.087 -7.847 4.411 1.00 93.69 98 ARG A CA 1
ATOM 713 C C . ARG A 1 98 ? 1.069 -6.620 3.505 1.00 93.69 98 ARG A C 1
ATOM 715 O O . ARG A 1 98 ? 2.097 -5.966 3.359 1.00 93.69 98 ARG A O 1
ATOM 722 N N . VAL A 1 99 ? -0.083 -6.290 2.922 1.00 90.50 99 VAL A N 1
ATOM 723 C CA . VAL A 1 99 ? -0.222 -5.087 2.089 1.00 90.50 99 VAL A CA 1
ATOM 724 C C . VAL A 1 99 ? 0.003 -3.837 2.938 1.00 90.50 99 VAL A C 1
ATOM 726 O O . VAL A 1 99 ? 0.845 -3.014 2.589 1.00 90.50 99 VAL A O 1
ATOM 729 N N . VAL A 1 100 ? -0.655 -3.730 4.094 1.00 89.12 100 VAL A N 1
ATOM 730 C CA . VAL A 1 100 ? -0.524 -2.567 4.990 1.00 89.12 100 VAL A CA 1
ATOM 731 C C . VAL A 1 100 ? 0.924 -2.375 5.446 1.00 89.12 100 VAL A C 1
ATOM 733 O O . VAL A 1 100 ? 1.477 -1.287 5.319 1.00 89.12 100 VAL A O 1
ATOM 736 N N . THR A 1 101 ? 1.576 -3.440 5.912 1.00 91.12 101 THR A N 1
ATOM 737 C CA . THR A 1 101 ? 2.980 -3.390 6.358 1.00 91.12 101 THR A CA 1
ATOM 738 C C . THR A 1 101 ? 3.964 -3.070 5.236 1.00 91.12 101 THR A C 1
ATOM 740 O O . THR A 1 101 ? 5.023 -2.515 5.511 1.00 91.12 101 THR A O 1
ATOM 743 N N . SER A 1 102 ? 3.634 -3.372 3.977 1.00 88.56 102 SER A N 1
ATOM 744 C CA . SER A 1 102 ? 4.482 -3.013 2.834 1.00 88.56 102 SER A CA 1
ATOM 745 C C . SER A 1 102 ? 4.450 -1.522 2.487 1.00 88.56 102 SER A C 1
ATOM 747 O O . SER A 1 102 ? 5.428 -1.010 1.946 1.00 88.56 102 SER A O 1
ATOM 749 N N . VAL A 1 103 ? 3.343 -0.841 2.805 1.00 86.69 103 VAL A N 1
ATOM 750 C CA . VAL A 1 103 ? 3.151 0.599 2.571 1.00 86.69 103 VAL A CA 1
ATOM 751 C C . VAL A 1 103 ? 3.658 1.424 3.753 1.00 86.69 103 VAL A C 1
ATOM 753 O O . VAL A 1 103 ? 4.073 2.568 3.575 1.00 86.69 103 VAL A O 1
ATOM 756 N N . LEU A 1 104 ? 3.638 0.852 4.959 1.00 84.38 104 LEU A N 1
ATOM 757 C CA . LEU A 1 104 ? 4.156 1.522 6.142 1.00 84.38 104 LEU A CA 1
ATOM 758 C C . LEU A 1 104 ? 5.659 1.826 5.989 1.00 84.38 104 LEU A C 1
ATOM 760 O O . LEU A 1 104 ? 6.420 0.968 5.526 1.00 84.38 104 LEU A O 1
ATOM 764 N N . PRO A 1 105 ? 6.109 3.025 6.403 1.00 83.69 105 PRO A N 1
ATOM 765 C CA . PRO A 1 105 ? 7.529 3.338 6.481 1.00 83.69 105 PRO A CA 1
ATOM 766 C C . PRO A 1 105 ? 8.256 2.296 7.338 1.00 83.69 105 PRO A C 1
ATOM 768 O O . PRO A 1 105 ? 7.848 2.025 8.467 1.00 83.69 105 PRO A O 1
ATOM 771 N N . LYS A 1 106 ? 9.321 1.697 6.795 1.00 82.06 106 LYS A N 1
ATOM 772 C CA . LYS A 1 106 ? 10.137 0.702 7.516 1.00 82.06 106 LYS A CA 1
ATOM 773 C C . LYS A 1 106 ? 11.143 1.358 8.452 1.00 82.06 106 LYS A C 1
ATOM 775 O O . LYS A 1 106 ? 11.411 0.834 9.527 1.00 82.06 106 LYS A O 1
ATOM 780 N N . ASP A 1 107 ? 11.638 2.518 8.041 1.00 77.06 107 ASP A N 1
ATOM 781 C CA . ASP A 1 107 ? 12.553 3.334 8.816 1.00 77.06 107 ASP A CA 1
ATOM 782 C C . ASP A 1 107 ? 11.749 4.466 9.447 1.00 77.06 107 ASP A C 1
ATOM 784 O O . ASP A 1 107 ? 11.310 5.406 8.780 1.00 77.06 107 ASP A O 1
ATOM 788 N N . ILE A 1 108 ? 11.497 4.337 10.746 1.00 71.75 108 ILE A N 1
ATOM 789 C CA . ILE A 1 108 ? 10.914 5.417 11.530 1.00 71.75 108 ILE A CA 1
ATOM 790 C C . ILE A 1 108 ? 12.065 6.338 11.912 1.00 71.75 108 ILE A C 1
ATOM 792 O O . ILE A 1 108 ? 12.840 6.038 12.819 1.00 71.75 108 ILE A O 1
ATOM 796 N N . ASP A 1 109 ? 12.176 7.468 11.218 1.00 71.12 109 ASP A N 1
ATOM 797 C CA . ASP A 1 109 ? 13.057 8.543 11.653 1.00 71.12 109 ASP A CA 1
ATOM 798 C C . ASP A 1 109 ? 12.496 9.104 12.971 1.00 71.12 109 ASP A C 1
ATOM 800 O O . ASP A 1 109 ? 11.459 9.779 12.999 1.00 71.12 109 ASP A O 1
ATOM 804 N N . ALA A 1 110 ? 13.128 8.741 14.093 1.00 65.19 110 ALA A N 1
ATOM 805 C CA . ALA A 1 110 ? 12.609 8.980 15.443 1.00 65.19 110 ALA A CA 1
ATOM 806 C C . ALA A 1 110 ? 12.304 10.464 15.708 1.00 65.19 110 ALA A C 1
ATOM 808 O O . ALA A 1 110 ? 11.415 10.788 16.497 1.00 65.19 110 ALA A O 1
ATOM 809 N N . ARG A 1 111 ? 12.994 11.369 15.003 1.00 68.62 111 ARG A N 1
ATOM 810 C CA . ARG A 1 111 ? 12.760 12.811 15.086 1.00 68.62 111 ARG A CA 1
ATOM 811 C C . ARG A 1 111 ? 11.383 13.212 14.546 1.00 68.62 111 ARG A C 1
ATOM 813 O O . ARG A 1 111 ? 10.689 13.986 15.195 1.00 68.62 111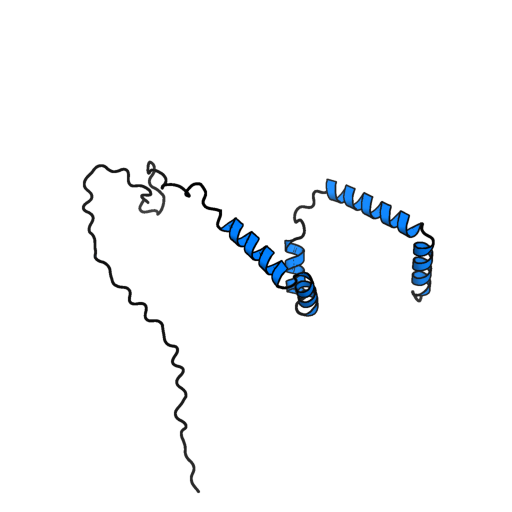 ARG A O 1
ATOM 820 N N . ILE A 1 112 ? 10.960 12.651 13.411 1.00 66.50 112 ILE A N 1
ATOM 821 C CA . ILE A 1 112 ? 9.646 12.940 12.809 1.00 66.50 112 ILE A CA 1
ATOM 822 C C . ILE A 1 112 ? 8.527 12.253 13.599 1.00 66.50 112 ILE A C 1
ATOM 824 O O . ILE A 1 112 ? 7.449 12.820 13.772 1.00 66.50 112 ILE A O 1
ATOM 828 N N . ALA A 1 113 ? 8.785 11.060 14.139 1.00 63.78 113 ALA A N 1
ATOM 829 C CA . ALA A 1 113 ? 7.820 10.363 14.987 1.00 63.78 113 ALA A CA 1
ATOM 830 C C . ALA A 1 113 ? 7.509 11.136 16.279 1.00 63.78 113 ALA A C 1
ATOM 832 O O . ALA A 1 113 ? 6.347 11.218 16.672 1.00 63.78 113 ALA A O 1
ATOM 833 N N . ALA A 1 114 ? 8.521 11.744 16.908 1.00 63.97 114 ALA A N 1
ATOM 834 C CA . ALA A 1 114 ? 8.332 12.587 18.087 1.00 63.97 114 ALA A CA 1
ATOM 835 C C . ALA A 1 114 ? 7.480 13.831 17.777 1.00 63.97 114 ALA A C 1
ATOM 837 O O . ALA A 1 114 ? 6.589 14.181 18.549 1.00 63.97 114 ALA A O 1
ATOM 838 N N . GLU A 1 115 ? 7.701 14.458 16.622 1.00 64.56 115 GLU A N 1
ATOM 839 C CA . GLU A 1 115 ? 6.966 15.651 16.187 1.00 64.56 115 GLU A CA 1
ATOM 840 C C . GLU A 1 115 ? 5.507 15.326 15.806 1.00 64.56 115 GLU A C 1
ATOM 842 O O . GLU A 1 115 ? 4.576 16.036 16.193 1.00 64.56 115 GLU A O 1
ATOM 847 N N . ALA A 1 116 ? 5.271 14.195 15.132 1.00 65.88 116 ALA A N 1
ATOM 848 C CA . ALA A 1 116 ? 3.927 13.699 14.832 1.00 65.88 116 ALA A CA 1
ATOM 849 C C . ALA A 1 116 ? 3.157 13.283 16.099 1.00 65.88 116 ALA A C 1
ATOM 851 O O . ALA A 1 116 ? 1.969 13.587 16.228 1.00 65.88 116 ALA A O 1
ATOM 852 N N . ALA A 1 117 ? 3.823 12.630 17.056 1.00 62.16 117 ALA A N 1
ATOM 853 C CA . ALA A 1 117 ? 3.227 12.260 18.339 1.00 62.16 117 ALA A CA 1
ATOM 854 C C . ALA A 1 117 ? 2.871 13.493 19.184 1.00 62.16 117 ALA A C 1
ATOM 856 O O . ALA A 1 117 ? 1.798 13.533 19.791 1.00 62.16 117 ALA A O 1
ATOM 857 N N . ALA A 1 118 ? 3.717 14.527 19.174 1.00 63.75 118 ALA A N 1
ATOM 858 C CA . ALA A 1 118 ? 3.411 15.802 19.817 1.00 63.75 118 ALA A CA 1
ATOM 859 C C . ALA A 1 118 ? 2.142 16.438 19.218 1.00 63.75 118 ALA A C 1
ATOM 861 O O . ALA A 1 118 ? 1.232 16.809 19.957 1.00 63.75 118 ALA A O 1
ATOM 862 N N . ARG A 1 119 ? 2.013 16.445 17.883 1.00 59.81 119 ARG A N 1
ATOM 863 C CA . ARG A 1 119 ? 0.840 16.990 17.173 1.00 59.81 119 ARG A CA 1
ATOM 864 C C . ARG A 1 119 ? -0.455 16.197 17.404 1.00 59.81 119 ARG A C 1
ATOM 866 O O . ARG A 1 119 ? -1.540 16.772 17.472 1.00 59.81 119 ARG A O 1
ATOM 873 N N . ALA A 1 120 ? -0.356 14.874 17.534 1.00 63.88 120 ALA A N 1
ATOM 874 C CA . ALA A 1 120 ? -1.500 14.011 17.838 1.00 63.88 120 ALA A CA 1
ATOM 875 C C . ALA A 1 120 ? -1.984 14.157 19.292 1.00 63.88 120 ALA A C 1
ATOM 877 O O . ALA A 1 120 ? -3.165 13.969 19.586 1.00 63.88 120 ALA A O 1
ATOM 878 N N . THR A 1 121 ? -1.076 14.490 20.212 1.00 60.38 121 THR A N 1
ATOM 879 C CA . THR A 1 121 ? -1.429 14.714 21.620 1.00 60.38 121 THR A CA 1
ATOM 880 C C . THR A 1 121 ? -2.166 16.043 21.786 1.00 60.38 121 THR A C 1
ATOM 882 O O . THR A 1 121 ? -3.166 16.083 22.497 1.00 60.38 121 THR A O 1
ATOM 885 N N . ASP A 1 122 ? -1.743 17.070 21.045 1.00 62.31 122 ASP A N 1
ATOM 886 C CA . ASP A 1 122 ? -2.334 18.415 21.031 1.00 62.31 122 ASP A CA 1
ATOM 887 C C . ASP A 1 122 ? -3.817 18.404 20.608 1.00 62.31 122 ASP A C 1
ATOM 889 O O . ASP A 1 122 ? -4.705 18.831 21.350 1.00 62.31 122 ASP A O 1
ATOM 893 N N . THR A 1 123 ? -4.118 17.739 19.489 1.00 61.59 123 THR A N 1
ATOM 894 C CA . THR A 1 123 ? -5.497 17.573 18.987 1.00 61.59 123 THR A CA 1
ATOM 895 C C . THR A 1 123 ? -6.384 16.742 19.917 1.00 61.59 123 THR A C 1
ATOM 897 O O . THR A 1 123 ? -7.582 17.004 20.036 1.00 61.59 123 THR A O 1
ATOM 900 N N . ARG A 1 124 ? -5.828 15.752 20.627 1.00 65.75 124 ARG A N 1
ATOM 901 C CA . ARG A 1 124 ? -6.589 14.967 21.611 1.00 65.75 124 ARG A CA 1
ATOM 902 C C . ARG A 1 124 ? -6.993 15.814 22.816 1.00 65.75 124 ARG A C 1
ATOM 904 O O . ARG A 1 124 ? -8.122 15.673 23.282 1.00 65.75 124 ARG A O 1
ATOM 911 N N . SER A 1 125 ? -6.110 16.669 23.328 1.00 64.75 125 SER A N 1
ATOM 912 C CA . SER A 1 125 ? -6.448 17.601 24.412 1.00 64.75 125 SER A CA 1
ATOM 913 C C . SER A 1 125 ? -7.513 18.609 23.990 1.00 64.75 125 SER A C 1
ATOM 915 O O . SER A 1 125 ? -8.451 18.840 24.749 1.00 64.75 125 SER A O 1
ATOM 917 N N . GLU A 1 126 ? -7.428 19.142 22.772 1.00 72.12 126 GLU A N 1
ATOM 918 C CA . GLU A 1 126 ? -8.413 20.095 22.246 1.00 72.12 126 GLU A CA 1
ATOM 919 C C . GLU A 1 126 ? -9.798 19.465 22.066 1.00 72.12 126 GLU A C 1
ATOM 921 O O . GLU A 1 126 ? -10.793 20.006 22.548 1.00 72.12 126 GLU A O 1
ATOM 926 N N . VAL A 1 127 ? -9.882 18.277 21.458 1.00 74.25 127 VAL A N 1
ATOM 927 C CA . VAL A 1 127 ? -11.161 17.565 21.281 1.00 74.25 127 VAL A CA 1
ATOM 928 C C . VAL A 1 127 ? -11.786 17.211 22.633 1.00 74.25 127 VAL A C 1
ATOM 930 O O . VAL A 1 127 ? -12.999 17.337 22.803 1.00 74.25 127 VAL A O 1
ATOM 933 N N . MET A 1 128 ? -10.976 16.834 23.625 1.00 77.19 128 MET A N 1
ATOM 934 C CA . MET A 1 128 ? -11.450 16.517 24.980 1.00 77.19 128 MET A CA 1
ATOM 935 C C . MET A 1 128 ? -11.823 17.759 25.804 1.00 77.19 128 MET A C 1
ATOM 937 O O . MET A 1 128 ? -12.572 17.635 26.774 1.00 77.19 128 MET A O 1
ATOM 941 N N . ALA A 1 129 ? -11.342 18.946 25.424 1.00 80.56 129 ALA A N 1
ATOM 942 C CA . ALA A 1 129 ? -11.736 20.214 26.032 1.00 80.56 129 ALA A CA 1
ATOM 943 C C . ALA A 1 129 ? -13.118 20.694 25.550 1.00 80.56 129 ALA A C 1
ATOM 945 O O . ALA A 1 129 ? -13.760 21.488 26.240 1.00 80.56 129 ALA A O 1
ATOM 946 N N . THR A 1 130 ? -13.613 20.188 24.414 1.00 88.25 130 THR A N 1
ATOM 947 C CA . THR A 1 130 ? -14.959 20.515 23.924 1.00 88.25 130 THR A CA 1
ATOM 948 C C . THR A 1 130 ? -16.064 19.901 24.802 1.00 88.25 130 THR A C 1
ATOM 950 O O . THR A 1 130 ? -15.892 18.800 25.339 1.00 88.25 130 THR A O 1
ATOM 953 N N . PRO A 1 131 ? -17.239 20.551 24.923 1.00 89.12 131 PRO A N 1
ATOM 954 C CA . PRO A 1 131 ? -18.379 19.990 25.655 1.00 89.12 131 PRO A CA 1
ATOM 955 C C . PRO A 1 131 ? -18.830 18.623 25.115 1.00 89.12 131 PRO A C 1
ATOM 957 O O . PRO A 1 131 ? -19.231 17.750 25.885 1.00 89.12 131 PRO A O 1
ATOM 960 N N . GLU A 1 132 ? -18.722 18.416 23.801 1.00 85.88 132 GLU A N 1
ATOM 961 C CA . GLU A 1 132 ? -19.071 17.157 23.134 1.00 85.88 132 GLU A CA 1
ATOM 962 C C . GLU A 1 132 ? -18.096 16.029 23.493 1.00 85.88 132 GLU A C 1
ATOM 964 O O . GLU A 1 132 ? -18.527 14.926 23.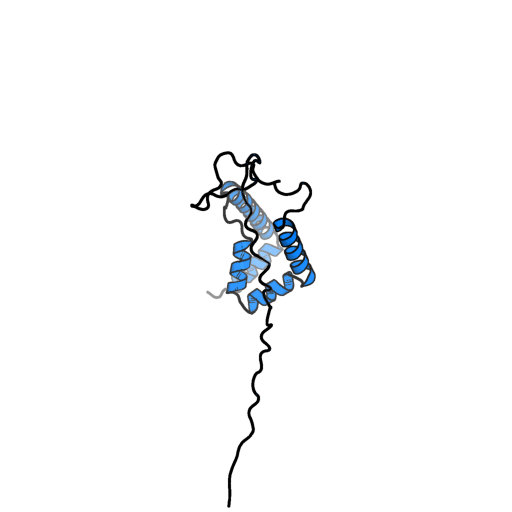844 1.00 85.88 132 GLU A O 1
ATOM 969 N N . GLY A 1 133 ? -16.790 16.315 23.505 1.00 86.00 133 GLY A N 1
ATOM 970 C CA . GLY A 1 133 ? -15.767 15.369 23.955 1.00 86.00 133 GLY A CA 1
ATOM 971 C C . GLY A 1 133 ? -15.957 14.961 25.419 1.00 86.00 133 GLY A C 1
ATOM 972 O O . GLY A 1 133 ? -15.882 13.776 25.760 1.00 86.00 133 GLY A O 1
ATOM 973 N N . GLN A 1 134 ? -16.303 15.916 26.286 1.00 86.56 134 GLN A N 1
ATOM 974 C CA . GLN A 1 134 ? -16.607 15.641 27.695 1.00 86.56 134 GLN A CA 1
ATOM 975 C C . GLN A 1 134 ? -17.872 14.789 27.875 1.00 86.56 134 GLN A C 1
ATOM 977 O O . GLN A 1 134 ? -17.898 13.891 28.723 1.00 86.56 134 GLN A O 1
ATOM 982 N N . ALA A 1 135 ? -18.920 15.039 27.084 1.00 88.75 135 ALA A N 1
ATOM 983 C CA . ALA A 1 135 ? -20.156 14.257 27.116 1.00 88.75 135 ALA A CA 1
ATOM 984 C C . ALA A 1 135 ? -19.924 12.807 26.664 1.00 88.75 135 ALA A C 1
ATOM 986 O O . ALA A 1 135 ? -20.425 11.868 27.287 1.00 88.75 135 ALA A O 1
ATOM 987 N N . TRP A 1 136 ? -19.108 12.613 25.629 1.00 87.12 136 TRP A N 1
ATOM 988 C CA . TRP A 1 136 ? -18.722 11.289 25.149 1.00 87.12 136 TRP A CA 1
ATOM 989 C C . TRP A 1 136 ? -17.925 10.498 26.199 1.00 87.12 136 TRP A C 1
ATOM 991 O O . TRP A 1 136 ? -18.263 9.352 26.499 1.00 87.12 136 TRP A O 1
ATOM 1001 N N . MET A 1 137 ? -16.936 11.129 26.845 1.00 86.25 137 MET A N 1
ATOM 1002 C CA . MET A 1 137 ? -16.140 10.502 27.913 1.00 86.25 137 MET A CA 1
ATOM 1003 C C . MET A 1 137 ? -16.972 10.122 29.140 1.00 86.25 137 MET A C 1
ATOM 1005 O O . MET A 1 137 ? -16.673 9.132 29.810 1.00 86.25 137 MET A O 1
ATOM 1009 N N . ARG A 1 138 ? -18.012 10.900 29.454 1.00 89.44 138 ARG A N 1
ATOM 1010 C CA . ARG A 1 138 ? -18.950 10.584 30.538 1.00 89.44 138 ARG A CA 1
ATOM 1011 C C . ARG A 1 138 ? -19.737 9.315 30.229 1.00 89.44 138 ARG A C 1
ATOM 1013 O O . ARG A 1 138 ? -19.740 8.395 31.040 1.00 89.44 138 ARG A O 1
ATOM 1020 N N . ARG A 1 139 ? -20.280 9.227 29.013 1.00 90.00 139 ARG A N 1
ATOM 1021 C CA . ARG A 1 139 ? -21.004 8.050 28.511 1.00 90.00 139 ARG A CA 1
ATOM 1022 C C . ARG A 1 139 ? -20.167 6.779 28.565 1.00 90.00 139 ARG A C 1
ATOM 1024 O O . ARG A 1 139 ? -20.658 5.738 28.983 1.00 90.00 139 ARG A O 1
ATOM 1031 N N . LEU A 1 140 ? -18.899 6.865 28.167 1.00 89.00 140 LEU A N 1
ATOM 1032 C CA . LEU A 1 140 ? -17.994 5.720 28.244 1.00 89.00 140 LEU A CA 1
ATOM 1033 C C . LEU A 1 140 ? -17.737 5.274 29.681 1.00 89.00 140 LEU A C 1
ATOM 1035 O O . LEU A 1 140 ? -17.674 4.080 29.938 1.00 89.00 140 LEU A O 1
ATOM 1039 N N . ARG A 1 141 ? -17.604 6.216 30.618 1.00 85.50 141 ARG A N 1
ATOM 1040 C CA . ARG A 1 141 ? -17.335 5.906 32.027 1.00 85.50 141 ARG A CA 1
ATOM 1041 C C . ARG A 1 141 ? -18.529 5.242 32.715 1.00 85.50 141 ARG A C 1
ATOM 1043 O O . ARG A 1 141 ? -18.332 4.390 33.567 1.00 85.50 141 ARG A O 1
ATOM 1050 N N . GLU A 1 142 ? -19.742 5.613 32.319 1.00 90.19 142 GLU A N 1
ATOM 1051 C CA . GLU A 1 142 ? -20.992 4.999 32.787 1.00 90.19 142 GLU A CA 1
ATOM 1052 C C . GLU A 1 142 ? -21.235 3.612 32.169 1.00 90.19 142 GLU A C 1
ATOM 1054 O O . GLU A 1 142 ? -21.865 2.760 32.787 1.00 90.19 142 GLU A O 1
ATOM 1059 N N . ALA A 1 143 ? -20.720 3.369 30.961 1.00 85.81 143 ALA A N 1
ATOM 1060 C CA . ALA A 1 143 ? -20.886 2.108 30.241 1.00 85.81 143 ALA A CA 1
ATOM 1061 C C . ALA A 1 143 ? -19.905 0.998 30.667 1.00 85.81 143 ALA A C 1
ATOM 1063 O O . ALA A 1 143 ? -20.047 -0.132 30.201 1.00 85.81 143 ALA A O 1
ATOM 1064 N N . VAL A 1 144 ? -18.918 1.292 31.522 1.00 85.06 144 VAL A N 1
ATOM 1065 C CA . VAL A 1 144 ? -17.987 0.285 32.055 1.00 85.06 144 VAL A CA 1
ATOM 1066 C C . VAL A 1 144 ? -18.505 -0.207 33.413 1.00 85.06 144 VAL A C 1
ATOM 1068 O O . VAL A 1 144 ? -18.402 0.533 34.395 1.00 85.06 144 VAL A O 1
ATOM 1071 N N . PRO A 1 145 ? -19.067 -1.428 33.501 1.00 71.88 145 PRO A N 1
ATOM 1072 C CA . PRO A 1 145 ? -19.422 -2.024 34.785 1.00 71.88 145 PRO A CA 1
ATOM 1073 C C . PRO A 1 145 ? -18.151 -2.281 35.610 1.00 71.88 145 PRO A C 1
ATOM 1075 O O . PRO A 1 145 ? -17.139 -2.714 35.056 1.00 71.88 145 PRO A O 1
ATOM 1078 N N . GLN A 1 146 ? -18.208 -1.955 36.908 1.00 66.12 146 GLN A N 1
ATOM 1079 C CA . GLN A 1 146 ? -17.139 -2.216 37.884 1.00 66.12 146 GLN A CA 1
ATOM 1080 C C . GLN A 1 146 ? -16.950 -3.715 38.119 1.00 66.12 146 GLN A C 1
ATOM 1082 O O . GLN A 1 146 ? -17.981 -4.425 38.179 1.00 66.12 146 GLN A O 1
#

Sequence (146 aa):
MQTAGGLPGRSSGLQFIRVAHERNGEKTVDNDGDGATLGARGDNGRFVNGCAAGPGRPMGVPNKAAFIRDAILDSWTAVDGAALLQRLARDDPRAYLRVVTSVLPKDIDARIAAEAAARATDTRSEVMATPEGQAWMRRLREAVPQ

Secondary structure (DSSP, 8-state):
------PPP-----------------------S----TT-B-TTSSBPTTPPPPS-SPTTPPPHHHHHHHHHHHHHHHTTHHHHHHHHHHH-HHHHHHHHHHHS-SS--HHHHHHHHHHHHHHHHHHHHSHHHHHHHHHHHHSS--

Solvent-accessible surface area (backbone atoms only — not comparable to full-atom values): 9578 Å² total; per-residue (Å²): 134,86,85,87,84,82,82,84,75,86,75,85,72,80,80,74,83,78,78,79,78,80,82,76,77,90,74,84,75,83,84,76,80,91,70,91,54,66,63,45,59,41,99,85,72,44,71,42,90,90,46,50,76,58,92,68,78,65,86,88,66,77,58,73,68,57,57,54,52,51,55,49,54,52,49,39,64,74,66,43,47,68,62,48,52,54,47,31,50,72,78,37,51,67,62,36,51,53,54,52,60,70,71,46,77,86,75,76,58,65,70,58,53,52,54,52,50,52,56,56,51,53,54,51,54,54,49,50,68,35,74,66,39,46,53,51,54,50,52,54,60,71,69,54,82,132

Radius of gyration: 33.91 Å; Cα contacts (8 Å, |Δi|>4): 37; chains: 1; bounding box: 72×82×78 Å

Foldseek 3Di:
DDDDDDDDDDDPDPP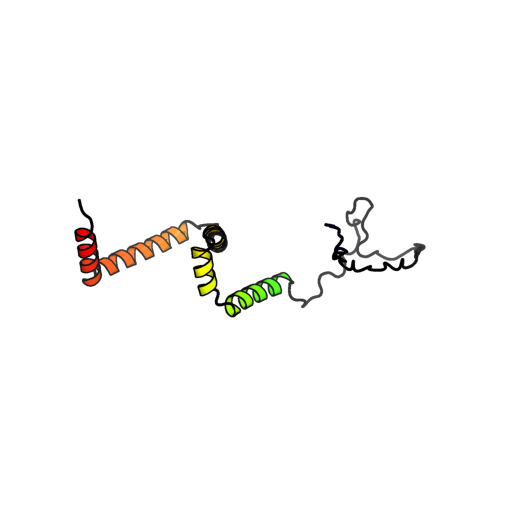DPPDDDDPDDDDPDPDDDDDQDAQDADPVRHGDPPRDHPPPDDPPDDDPVVVVVVVVVVVCVVVVVVVVLVCCCVPPVPVSVVVVVVPDDPDDPVVVVVVVVVVVVVVVVVCCPDPVVVVVVVVVVVPDDD

Mean predicted aligned error: 20.86 Å